Protein AF-A0A6J6XR08-F1 (afdb_monomer)

Radius of gyration: 18.85 Å; Cα contacts (8 Å, |Δi|>4): 31; chains: 1; bounding box: 41×40×40 Å

Structure (mmCIF, N/CA/C/O backbone):
data_AF-A0A6J6XR08-F1
#
_entry.id   AF-A0A6J6XR08-F1
#
loop_
_atom_site.group_PDB
_atom_site.id
_atom_site.type_symbol
_atom_site.label_atom_id
_atom_site.label_alt_id
_atom_site.label_comp_id
_atom_site.label_asym_id
_atom_site.label_entity_id
_atom_site.label_seq_id
_atom_site.pdbx_PDB_ins_code
_atom_site.Cartn_x
_atom_site.Cartn_y
_atom_site.Cartn_z
_atom_site.occupancy
_atom_site.B_iso_or_equiv
_atom_site.auth_seq_id
_atom_site.auth_comp_id
_atom_site.auth_asym_id
_atom_site.auth_atom_id
_atom_site.pdbx_PDB_model_num
ATOM 1 N N . MET A 1 1 ? 2.454 5.314 -0.075 1.00 85.12 1 MET A N 1
ATOM 2 C CA . MET A 1 1 ? 2.261 4.102 -0.888 1.00 85.12 1 MET A CA 1
ATOM 3 C C . MET A 1 1 ? 1.532 4.507 -2.153 1.00 85.12 1 MET A C 1
ATOM 5 O O . MET A 1 1 ? 0.518 5.196 -2.048 1.00 85.12 1 MET A O 1
ATOM 9 N N . HIS A 1 2 ? 2.033 4.097 -3.313 1.00 96.06 2 HIS A N 1
ATOM 10 C CA . HIS A 1 2 ? 1.422 4.316 -4.624 1.00 96.06 2 HIS A CA 1
ATOM 11 C C . HIS A 1 2 ? 1.324 2.990 -5.398 1.00 96.06 2 HIS A C 1
ATOM 13 O O . HIS A 1 2 ? 1.949 2.863 -6.446 1.00 96.06 2 HIS A O 1
ATOM 19 N N . PRO A 1 3 ? 0.558 1.999 -4.910 1.00 97.06 3 PRO A N 1
ATOM 20 C CA . PRO A 1 3 ? 0.499 0.679 -5.530 1.00 97.06 3 PRO A CA 1
ATOM 21 C C . PRO A 1 3 ? -0.071 0.773 -6.946 1.00 97.06 3 PRO A C 1
ATOM 23 O O . PRO A 1 3 ? -1.132 1.372 -7.142 1.00 97.06 3 PRO A O 1
ATOM 26 N N . ALA A 1 4 ? 0.605 0.181 -7.926 1.00 97.69 4 ALA A N 1
ATOM 27 C CA . ALA A 1 4 ? 0.144 0.150 -9.309 1.00 97.69 4 ALA A CA 1
ATOM 28 C C . ALA A 1 4 ? 0.603 -1.126 -10.024 1.00 97.69 4 ALA A C 1
ATOM 30 O O . ALA A 1 4 ? 1.657 -1.672 -9.718 1.00 97.69 4 ALA A O 1
ATOM 31 N N . ALA A 1 5 ? -0.193 -1.601 -10.983 1.00 97.06 5 ALA A N 1
ATOM 32 C CA . ALA A 1 5 ? 0.174 -2.743 -11.814 1.00 97.06 5 ALA A CA 1
ATOM 33 C C . ALA A 1 5 ? 1.220 -2.349 -12.873 1.00 97.06 5 ALA A C 1
ATOM 35 O O . ALA A 1 5 ? 1.250 -1.204 -13.333 1.00 97.06 5 ALA A O 1
ATOM 36 N N . ASP A 1 6 ? 2.072 -3.302 -13.261 1.00 97.25 6 ASP A N 1
ATOM 37 C CA . ASP A 1 6 ? 3.158 -3.068 -14.215 1.00 97.25 6 ASP A CA 1
ATOM 38 C C . ASP A 1 6 ? 2.627 -2.952 -15.651 1.00 97.25 6 ASP A C 1
ATOM 40 O O . ASP A 1 6 ? 2.381 -3.939 -16.350 1.00 97.25 6 ASP A O 1
ATOM 44 N N . HIS A 1 7 ? 2.438 -1.711 -16.088 1.00 97.38 7 HIS A N 1
ATOM 45 C CA . HIS A 1 7 ? 2.004 -1.367 -17.435 1.00 97.38 7 HIS A CA 1
ATOM 46 C C . HIS A 1 7 ? 3.042 -0.484 -18.133 1.00 97.38 7 HIS A C 1
ATOM 48 O O . HIS A 1 7 ? 3.789 0.265 -17.496 1.00 97.38 7 HIS A O 1
ATOM 54 N N . ALA A 1 8 ? 3.079 -0.544 -19.467 1.00 97.75 8 ALA A N 1
ATOM 55 C CA . ALA A 1 8 ? 4.038 0.224 -20.259 1.00 97.75 8 ALA A CA 1
ATOM 56 C C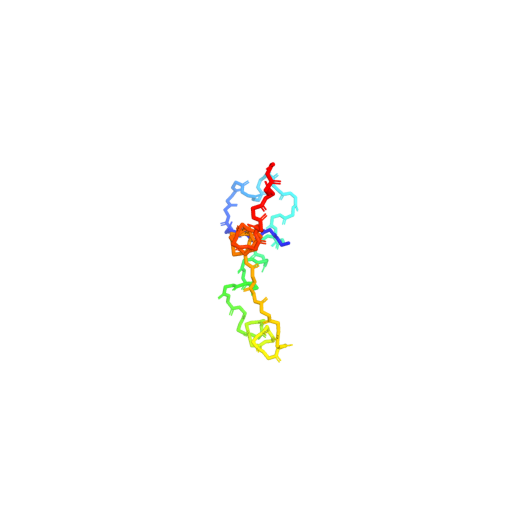 . ALA A 1 8 ? 3.857 1.739 -20.064 1.00 97.75 8 ALA A C 1
ATOM 58 O O . ALA A 1 8 ? 4.840 2.469 -19.956 1.00 97.75 8 ALA A O 1
ATOM 59 N N . GLU A 1 9 ? 2.612 2.192 -19.946 1.00 97.94 9 GLU A N 1
ATOM 60 C CA . GLU A 1 9 ? 2.224 3.578 -19.698 1.00 97.94 9 GLU A CA 1
ATOM 61 C C . GLU A 1 9 ? 2.778 4.083 -18.363 1.00 97.94 9 GLU A C 1
ATOM 63 O O . GLU A 1 9 ? 3.312 5.189 -18.287 1.00 97.94 9 GLU A O 1
ATOM 68 N N . LEU A 1 10 ? 2.715 3.253 -17.315 1.00 97.44 10 LEU A N 1
ATOM 69 C CA . LEU A 1 10 ? 3.252 3.602 -16.003 1.00 97.44 10 LEU A CA 1
ATOM 70 C C . LEU A 1 10 ? 4.767 3.802 -16.077 1.00 97.44 10 LEU A C 1
ATOM 72 O O . LEU A 1 10 ? 5.271 4.825 -15.620 1.00 97.44 10 LEU A O 1
ATOM 76 N N . ARG A 1 11 ? 5.485 2.863 -16.705 1.00 97.00 11 ARG A N 1
ATOM 77 C CA . ARG A 1 11 ? 6.945 2.948 -16.874 1.00 97.00 11 ARG A CA 1
ATOM 78 C C . ARG A 1 11 ? 7.377 4.133 -17.734 1.00 97.00 11 ARG A C 1
ATOM 80 O O . ARG A 1 11 ? 8.449 4.683 -17.508 1.00 97.00 11 ARG A O 1
ATOM 87 N N . ALA A 1 12 ? 6.558 4.529 -18.706 1.00 97.62 12 ALA A N 1
ATOM 88 C CA . ALA A 1 12 ? 6.847 5.662 -19.577 1.00 97.62 12 ALA A CA 1
ATOM 89 C C . ALA A 1 12 ? 6.629 7.019 -18.886 1.00 97.62 12 ALA A C 1
ATOM 91 O O . ALA A 1 12 ? 7.359 7.969 -19.164 1.00 97.62 12 ALA A O 1
ATOM 92 N N . CYS A 1 13 ? 5.625 7.125 -18.009 1.00 96.69 13 CYS A N 1
ATOM 93 C CA . CYS A 1 13 ? 5.188 8.407 -17.450 1.00 96.69 13 CYS A CA 1
ATOM 94 C C . CYS A 1 13 ? 5.611 8.649 -15.994 1.00 96.69 13 CYS A C 1
ATOM 96 O O . CYS A 1 13 ? 5.568 9.795 -15.545 1.00 96.69 13 CYS A O 1
ATOM 98 N N . ALA A 1 14 ? 5.994 7.612 -15.246 1.00 97.19 14 ALA A N 1
ATOM 99 C CA . ALA A 1 14 ? 6.326 7.718 -13.829 1.00 97.19 14 ALA A CA 1
ATOM 100 C C . ALA A 1 14 ? 7.793 7.325 -13.568 1.00 97.19 14 ALA A C 1
ATOM 102 O O . ALA A 1 14 ? 8.143 6.150 -13.692 1.00 97.19 14 ALA A O 1
ATOM 103 N N . PRO A 1 15 ? 8.658 8.269 -13.144 1.00 96.88 15 PRO A N 1
ATOM 104 C CA . PRO A 1 15 ? 10.039 7.960 -12.757 1.00 96.88 15 PRO A CA 1
ATOM 105 C C . PRO A 1 15 ? 10.146 6.967 -11.589 1.00 96.88 15 PRO A C 1
ATOM 107 O O . PRO A 1 15 ? 11.161 6.296 -11.439 1.00 96.88 15 PRO A O 1
ATOM 110 N N . ASP A 1 16 ? 9.101 6.867 -10.765 1.00 97.50 16 ASP A N 1
ATOM 111 C CA . ASP A 1 16 ? 8.991 5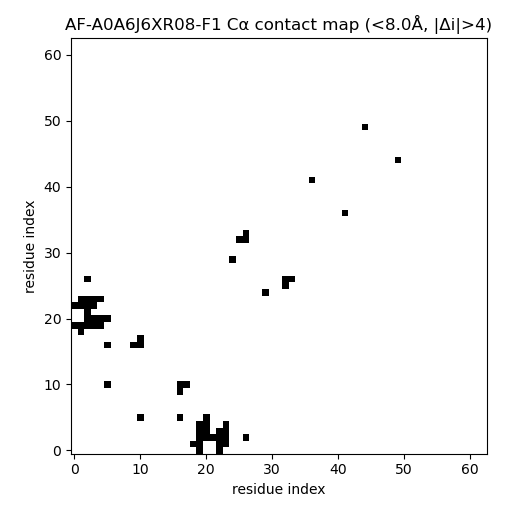.970 -9.615 1.00 97.50 16 ASP A CA 1
ATOM 112 C C . ASP A 1 16 ? 8.229 4.667 -9.925 1.00 97.50 16 ASP A C 1
ATOM 114 O O . ASP A 1 16 ? 7.859 3.949 -8.999 1.00 97.50 16 ASP A O 1
ATOM 118 N N . ALA A 1 17 ? 7.997 4.339 -11.206 1.00 97.38 17 ALA A N 1
ATOM 119 C CA . ALA A 1 17 ? 7.184 3.191 -11.626 1.00 97.38 17 ALA A CA 1
ATOM 120 C C . ALA A 1 17 ? 7.571 1.870 -10.941 1.00 97.38 17 ALA A C 1
ATOM 122 O O . ALA A 1 17 ? 6.685 1.145 -10.500 1.00 97.38 17 ALA A O 1
ATOM 123 N N . ALA A 1 18 ? 8.871 1.585 -10.800 1.00 97.56 18 ALA A N 1
ATOM 124 C CA . ALA A 1 18 ? 9.348 0.370 -10.135 1.00 97.56 18 ALA A CA 1
ATOM 125 C C . ALA A 1 18 ? 8.849 0.277 -8.682 1.00 97.56 18 ALA A C 1
ATOM 127 O O . ALA A 1 18 ? 8.231 -0.713 -8.307 1.00 97.56 18 ALA A O 1
ATOM 128 N N . GLY A 1 19 ? 8.996 1.353 -7.903 1.00 97.81 19 GLY A N 1
ATOM 129 C CA . GLY A 1 19 ? 8.539 1.379 -6.511 1.00 97.81 19 GLY A CA 1
ATOM 130 C C . GLY A 1 19 ? 7.021 1.238 -6.369 1.00 97.81 19 GLY A C 1
ATOM 131 O O . GLY A 1 19 ? 6.537 0.702 -5.380 1.00 97.81 19 GLY A O 1
ATOM 132 N N . ARG A 1 20 ? 6.249 1.669 -7.372 1.00 97.81 20 ARG A N 1
ATOM 133 C CA . ARG A 1 20 ? 4.786 1.498 -7.388 1.00 97.81 20 ARG A CA 1
ATOM 134 C C . ARG A 1 20 ? 4.354 0.055 -7.617 1.00 97.81 20 ARG A C 1
ATOM 136 O O . ARG A 1 20 ? 3.366 -0.389 -7.033 1.00 97.81 20 ARG A O 1
ATOM 143 N N . VAL A 1 21 ? 5.085 -0.658 -8.470 1.00 97.69 21 VAL A N 1
ATOM 144 C CA . VAL A 1 21 ? 4.883 -2.093 -8.696 1.00 97.69 21 VAL A CA 1
ATOM 145 C C . VAL A 1 21 ? 5.275 -2.874 -7.443 1.00 97.69 21 VAL A C 1
ATOM 147 O O . VAL A 1 21 ? 4.509 -3.726 -6.995 1.00 97.69 21 VAL A O 1
ATOM 150 N N . ASP A 1 22 ? 6.390 -2.507 -6.812 1.00 96.75 22 ASP A N 1
ATOM 151 C CA . ASP A 1 22 ? 6.825 -3.102 -5.545 1.00 96.75 22 ASP A CA 1
ATOM 152 C C . ASP A 1 22 ? 5.799 -2.867 -4.423 1.00 96.75 22 ASP A C 1
ATOM 154 O O . ASP A 1 22 ? 5.448 -3.798 -3.700 1.00 96.75 22 ASP A O 1
ATOM 158 N N . ASP A 1 23 ? 5.243 -1.654 -4.313 1.00 96.81 23 ASP A N 1
ATOM 159 C CA . ASP A 1 23 ? 4.164 -1.335 -3.370 1.00 96.81 23 ASP A CA 1
ATOM 160 C C . ASP A 1 23 ? 2.931 -2.234 -3.584 1.00 96.81 23 ASP A C 1
ATOM 162 O O . ASP A 1 23 ? 2.267 -2.621 -2.618 1.00 96.81 23 ASP A O 1
ATOM 166 N N . LEU A 1 24 ? 2.598 -2.571 -4.837 1.00 97.06 24 LEU A N 1
ATOM 167 C CA . LEU A 1 24 ? 1.479 -3.466 -5.140 1.00 97.06 24 LEU A CA 1
ATOM 168 C C . LEU A 1 24 ? 1.768 -4.896 -4.687 1.00 97.06 24 LEU A C 1
ATOM 170 O O . LEU A 1 24 ? 0.919 -5.493 -4.017 1.00 97.06 24 LEU A O 1
ATOM 174 N N . ALA A 1 25 ? 2.951 -5.421 -5.001 1.00 95.38 25 ALA A N 1
ATOM 175 C CA . ALA A 1 25 ? 3.371 -6.747 -4.555 1.00 95.38 25 ALA A CA 1
ATOM 176 C C . ALA A 1 25 ? 3.392 -6.831 -3.019 1.00 95.38 25 ALA A C 1
ATOM 178 O O . ALA A 1 25 ? 2.831 -7.758 -2.435 1.00 95.38 25 ALA A O 1
ATOM 179 N N . LEU A 1 26 ? 3.919 -5.803 -2.345 1.00 94.88 26 LEU A N 1
ATOM 180 C CA . LEU A 1 26 ? 3.955 -5.720 -0.884 1.00 94.88 26 LEU A CA 1
ATOM 181 C C . LEU A 1 26 ? 2.559 -5.816 -0.249 1.00 94.88 26 LEU A C 1
ATOM 183 O O . LEU A 1 26 ? 2.384 -6.441 0.791 1.00 94.88 26 LEU A O 1
ATOM 187 N N . LEU A 1 27 ? 1.544 -5.188 -0.845 1.00 93.81 27 LEU A N 1
ATOM 188 C CA . LEU A 1 27 ? 0.193 -5.176 -0.272 1.00 93.81 27 LEU A CA 1
ATOM 189 C C . LEU A 1 27 ? -0.637 -6.411 -0.638 1.00 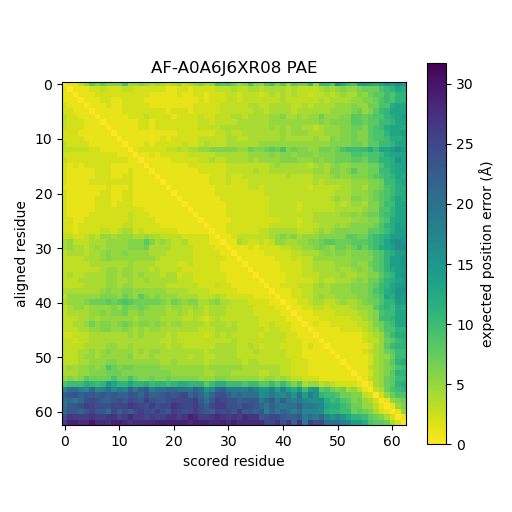93.81 27 LEU A C 1
ATOM 191 O O . LEU A 1 27 ? -1.559 -6.783 0.097 1.00 93.81 27 LEU A O 1
ATOM 195 N N . THR A 1 28 ? -0.358 -7.031 -1.783 1.00 94.69 28 THR A N 1
ATOM 196 C CA . THR A 1 28 ? -1.195 -8.111 -2.324 1.00 94.69 28 THR A CA 1
ATOM 197 C C . THR A 1 28 ? -0.595 -9.494 -2.111 1.00 94.69 28 THR A C 1
ATOM 199 O O . THR A 1 28 ? -1.346 -10.415 -1.789 1.00 94.69 28 THR A O 1
ATOM 202 N N . GLU A 1 29 ? 0.725 -9.633 -2.176 1.00 93.75 29 GLU A N 1
ATOM 203 C CA . GLU A 1 29 ? 1.427 -10.921 -2.157 1.00 93.75 29 GLU A CA 1
ATOM 204 C C . GLU A 1 29 ? 2.162 -11.176 -0.834 1.00 93.75 29 GLU A C 1
ATOM 206 O O . GLU A 1 29 ? 2.228 -12.321 -0.384 1.00 93.75 29 GLU A O 1
ATOM 211 N N . ASP A 1 30 ? 2.662 -10.132 -0.162 1.00 92.31 30 ASP A N 1
ATOM 212 C CA . ASP A 1 30 ? 3.429 -10.296 1.078 1.00 92.31 30 ASP A CA 1
ATOM 213 C C . ASP A 1 30 ? 2.522 -10.599 2.287 1.00 92.31 30 ASP A C 1
ATOM 215 O O . ASP A 1 30 ? 1.903 -9.727 2.911 1.00 92.31 30 ASP A O 1
ATOM 219 N N . GLN A 1 31 ? 2.471 -11.881 2.653 1.00 93.44 31 GLN A N 1
ATOM 220 C CA . GLN A 1 31 ? 1.729 -12.341 3.821 1.00 93.44 31 GLN A CA 1
ATOM 221 C C . GLN A 1 31 ? 2.336 -11.850 5.146 1.00 93.44 31 GLN A C 1
ATOM 223 O O . GLN A 1 31 ? 1.594 -11.610 6.097 1.00 93.44 31 GLN A O 1
ATOM 228 N N . ALA A 1 32 ? 3.651 -11.621 5.218 1.00 94.25 32 ALA A N 1
ATOM 229 C CA . ALA A 1 32 ? 4.304 -11.170 6.443 1.00 94.25 32 ALA A CA 1
ATOM 230 C C . ALA A 1 32 ? 3.865 -9.752 6.832 1.00 94.25 32 ALA A C 1
ATOM 232 O O . ALA A 1 32 ? 3.756 -9.445 8.021 1.00 94.25 32 ALA A O 1
ATOM 233 N N . ILE A 1 33 ? 3.568 -8.886 5.858 1.00 92.44 33 ILE A N 1
ATOM 234 C CA . ILE A 1 33 ? 2.970 -7.572 6.131 1.00 92.44 33 ILE A CA 1
ATOM 235 C C . ILE A 1 33 ? 1.561 -7.718 6.705 1.00 92.44 33 ILE A C 1
ATOM 237 O O . ILE A 1 33 ? 1.255 -7.085 7.719 1.00 92.44 33 ILE A O 1
ATOM 241 N N . ARG A 1 34 ? 0.719 -8.580 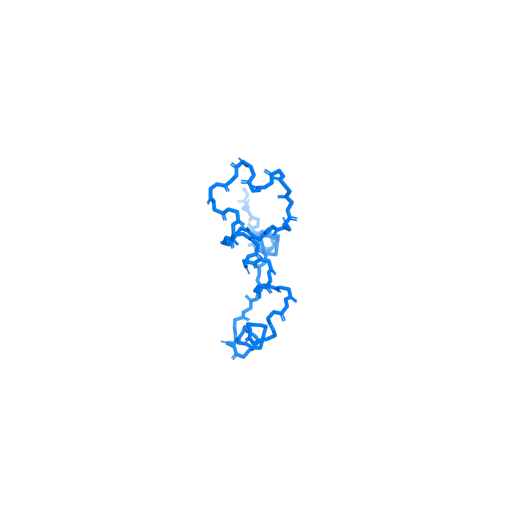6.119 1.00 89.75 34 ARG A N 1
ATOM 242 C CA . ARG A 1 34 ? -0.626 -8.865 6.652 1.00 89.75 34 ARG A CA 1
ATOM 243 C C . ARG A 1 34 ? -0.575 -9.382 8.087 1.00 89.75 34 ARG A C 1
ATOM 245 O O . ARG A 1 34 ? -1.342 -8.919 8.936 1.00 89.75 34 ARG A O 1
ATOM 252 N N . ASP A 1 35 ? 0.350 -10.290 8.368 1.00 94.00 35 ASP A N 1
ATOM 253 C CA . ASP A 1 35 ? 0.517 -10.875 9.695 1.00 94.00 35 ASP A CA 1
ATOM 254 C C . ASP A 1 35 ? 0.996 -9.824 10.703 1.00 94.00 35 ASP A C 1
ATOM 256 O O . ASP A 1 35 ? 0.427 -9.709 11.787 1.00 94.00 35 ASP A O 1
ATOM 260 N N . LYS A 1 36 ? 1.973 -8.986 10.329 1.00 94.69 36 LYS A N 1
ATOM 261 C CA . LYS A 1 36 ? 2.459 -7.882 11.173 1.00 94.69 36 LYS A CA 1
ATOM 262 C C . LYS A 1 36 ? 1.359 -6.884 11.508 1.00 94.69 36 LYS A C 1
ATOM 264 O O . LYS A 1 36 ? 1.240 -6.485 12.664 1.00 94.69 36 LYS A O 1
ATOM 269 N N . VAL A 1 37 ? 0.546 -6.491 10.527 1.00 93.50 37 VAL A N 1
ATOM 270 C CA . VAL A 1 37 ? -0.594 -5.594 10.766 1.00 93.50 37 VAL A CA 1
ATOM 271 C C . VAL A 1 37 ? -1.571 -6.248 11.740 1.00 93.50 37 VAL A C 1
ATOM 273 O O . VAL A 1 37 ? -1.926 -5.632 12.742 1.00 93.50 37 VAL A O 1
ATOM 276 N N . SER A 1 38 ? -1.922 -7.514 11.511 1.00 92.12 38 SER A N 1
ATOM 277 C CA . SER A 1 38 ? -2.852 -8.260 12.369 1.00 92.12 38 SER A CA 1
ATOM 278 C C . SER A 1 38 ? -2.341 -8.404 13.810 1.00 92.12 38 SER A C 1
ATOM 280 O O . SER A 1 38 ? -3.108 -8.277 14.759 1.00 92.12 38 SER A O 1
ATOM 282 N N . GLN A 1 39 ? -1.037 -8.626 13.989 1.00 96.75 39 GLN A N 1
ATOM 283 C CA . GLN A 1 39 ? -0.400 -8.805 15.299 1.00 96.75 39 GLN A CA 1
ATOM 284 C C . GLN A 1 39 ? -0.108 -7.484 16.022 1.00 96.75 39 GLN A C 1
ATOM 286 O O . GLN A 1 39 ? 0.096 -7.482 17.233 1.00 96.75 39 GLN A O 1
ATOM 291 N N . SER A 1 40 ? -0.090 -6.357 15.309 1.00 97.06 40 SER A N 1
ATOM 292 C CA . SER A 1 40 ? 0.248 -5.051 15.888 1.00 97.06 40 SER A CA 1
ATOM 293 C C . SER A 1 40 ? -0.811 -4.493 16.847 1.00 97.06 40 SER A C 1
ATOM 295 O O . SER A 1 40 ? -0.535 -3.537 17.568 1.00 97.06 40 SER A O 1
ATOM 297 N N . GLY A 1 41 ? -2.033 -5.038 16.830 1.00 95.12 41 GLY A N 1
ATOM 298 C CA . GLY A 1 41 ? -3.183 -4.448 17.522 1.00 95.12 41 GLY A CA 1
ATOM 299 C C . GLY A 1 41 ? -3.707 -3.163 16.867 1.00 95.12 41 GLY A C 1
ATOM 300 O O . GLY A 1 41 ? -4.612 -2.530 17.410 1.00 95.12 41 GLY A O 1
ATOM 301 N N . ALA A 1 42 ? -3.165 -2.766 15.710 1.00 93.94 42 ALA A N 1
ATOM 302 C CA . ALA A 1 42 ? -3.684 -1.649 14.935 1.00 93.94 42 ALA A CA 1
ATOM 303 C C . ALA A 1 42 ? -5.045 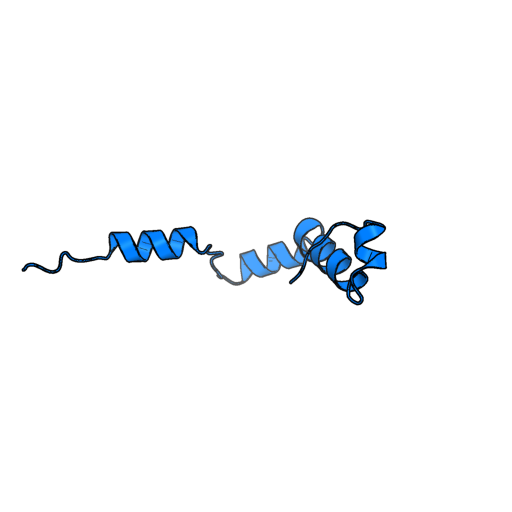-1.997 14.318 1.00 93.94 42 ALA A C 1
ATOM 305 O O . ALA A 1 42 ? -5.254 -3.088 13.788 1.00 93.94 42 ALA A O 1
ATOM 306 N N . VAL A 1 43 ? -5.958 -1.027 14.335 1.00 93.31 43 VAL A N 1
ATOM 307 C CA . VAL A 1 43 ? -7.242 -1.113 13.635 1.00 93.31 43 VAL A CA 1
ATOM 308 C C . VAL A 1 43 ? -7.115 -0.359 12.318 1.00 93.31 43 VAL A C 1
ATOM 310 O O . VAL A 1 43 ? -6.815 0.836 12.307 1.00 93.31 43 VAL A O 1
ATOM 313 N N . LEU A 1 44 ? -7.345 -1.049 11.201 1.00 93.12 44 LEU A N 1
ATOM 314 C CA . LEU A 1 44 ? -7.444 -0.401 9.897 1.00 93.12 44 LEU A CA 1
ATOM 315 C C . LEU A 1 44 ? -8.767 0.364 9.830 1.00 93.12 44 LEU A C 1
ATOM 317 O O . LEU A 1 44 ? -9.829 -0.235 9.969 1.00 93.12 44 LEU A O 1
ATOM 321 N N . VAL A 1 45 ? -8.691 1.678 9.622 1.00 95.31 45 VAL A N 1
ATOM 322 C CA . VAL A 1 45 ? -9.860 2.559 9.537 1.00 95.31 45 VAL A CA 1
ATOM 323 C C . VAL A 1 45 ? -9.788 3.424 8.283 1.00 95.31 45 VAL A C 1
ATOM 325 O O . VAL A 1 45 ? -8.756 4.010 7.954 1.00 95.31 45 VAL A O 1
ATOM 328 N N . GLY A 1 46 ? -10.901 3.498 7.567 1.00 94.94 46 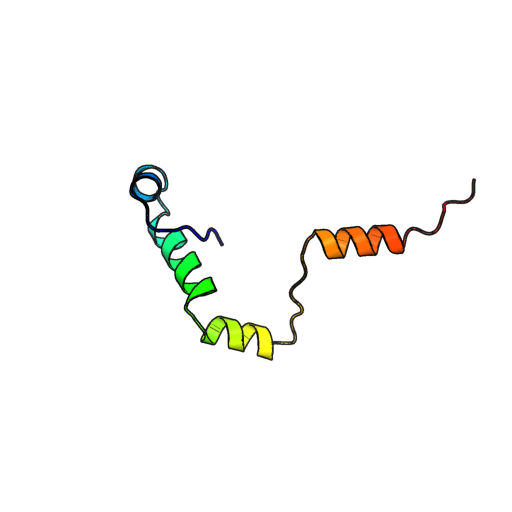GLY A N 1
ATOM 329 C CA .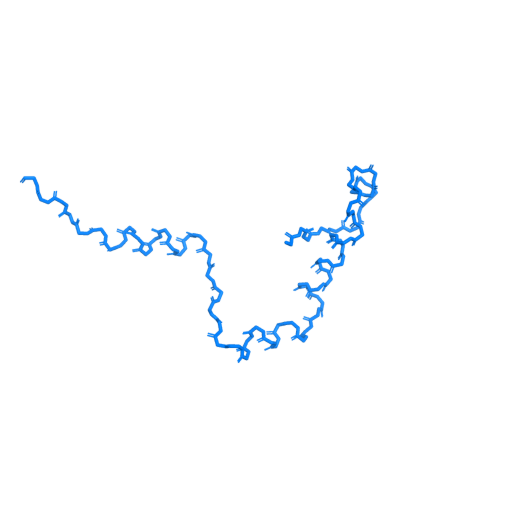 GLY A 1 46 ? -11.097 4.338 6.402 1.00 94.94 46 GLY A CA 1
ATOM 330 C C . GLY A 1 46 ? -11.750 5.678 6.741 1.00 94.94 46 GLY A C 1
ATOM 331 O O . GLY A 1 46 ? -12.465 5.850 7.728 1.00 94.94 46 GLY A O 1
ATOM 332 N N . TRP A 1 47 ? -11.587 6.646 5.840 1.00 96.50 47 TRP A N 1
ATOM 333 C CA . TRP A 1 47 ? -12.163 7.989 5.988 1.00 96.50 47 TRP A CA 1
ATOM 334 C C . TRP A 1 47 ? -13.686 8.014 6.146 1.00 96.50 47 TRP A C 1
ATOM 336 O O . TRP A 1 47 ? -14.229 8.919 6.777 1.00 96.50 47 TRP A O 1
ATOM 346 N N . ARG A 1 48 ? -14.387 7.036 5.563 1.00 96.25 48 ARG A N 1
ATOM 347 C CA . ARG A 1 48 ? -15.848 6.943 5.650 1.00 96.25 48 ARG A CA 1
ATOM 348 C C . ARG A 1 48 ? -16.298 6.650 7.075 1.00 96.25 48 ARG A C 1
ATOM 350 O O . ARG A 1 48 ? -17.150 7.364 7.581 1.00 96.25 48 ARG A O 1
ATOM 357 N N . GLU A 1 49 ? -15.672 5.671 7.716 1.00 96.12 49 GLU A N 1
ATOM 358 C CA . GLU A 1 49 ? -15.978 5.266 9.090 1.00 96.12 49 GLU A CA 1
ATOM 359 C C . GLU A 1 49 ? -15.717 6.422 10.059 1.00 96.12 49 GLU A C 1
ATOM 361 O O . GLU A 1 49 ? -16.573 6.745 10.879 1.00 96.12 49 GLU A O 1
ATOM 366 N N . LEU A 1 50 ? -14.590 7.126 9.892 1.00 94.94 50 LEU A N 1
ATOM 367 C CA . LEU A 1 50 ? -14.275 8.319 10.686 1.00 94.94 50 LEU A CA 1
ATOM 368 C C . LEU A 1 50 ? -15.324 9.423 10.516 1.00 94.94 50 LEU A C 1
ATOM 370 O O . LEU A 1 50 ? -15.782 10.014 11.494 1.00 94.94 50 LEU A O 1
ATOM 374 N N . ARG A 1 51 ? -15.725 9.704 9.273 1.00 95.19 51 ARG A N 1
ATOM 375 C CA . ARG A 1 51 ? -16.741 10.718 8.977 1.00 95.19 51 ARG A CA 1
ATOM 376 C C . ARG A 1 51 ? -18.101 10.344 9.560 1.00 95.19 51 ARG A C 1
ATOM 378 O O . ARG A 1 51 ? -18.808 11.209 10.073 1.00 95.19 51 ARG A O 1
ATOM 385 N N . ASP A 1 52 ? -18.486 9.081 9.452 1.00 95.75 52 ASP A N 1
ATOM 386 C CA . ASP A 1 52 ? -19.780 8.608 9.929 1.00 95.75 52 ASP A CA 1
ATOM 387 C C . ASP A 1 52 ? -19.821 8.641 11.470 1.00 95.75 52 ASP A C 1
ATOM 389 O O . ASP A 1 52 ? -20.801 9.118 12.047 1.00 95.75 52 ASP A O 1
ATOM 393 N N . LEU A 1 53 ? -18.709 8.308 12.138 1.00 94.25 53 LEU A N 1
ATOM 394 C CA . LEU A 1 53 ? -18.536 8.477 13.584 1.00 94.25 53 LEU A CA 1
ATOM 395 C C . LEU A 1 53 ? -18.688 9.946 14.020 1.00 94.25 53 LEU A C 1
ATOM 397 O O . LEU A 1 53 ? -19.453 10.248 14.939 1.00 94.25 53 LEU A O 1
ATOM 401 N N . GLN A 1 54 ? -18.028 10.880 13.333 1.00 93.88 54 GLN A N 1
ATOM 402 C CA . GLN A 1 54 ? -18.142 12.320 13.615 1.00 93.88 54 GLN A CA 1
ATOM 403 C C . GLN A 1 54 ? -19.575 12.846 13.452 1.00 93.88 54 GLN A C 1
ATOM 405 O O . GLN A 1 54 ? -20.014 13.712 14.203 1.00 93.88 54 GLN A O 1
ATOM 410 N N . ARG A 1 55 ? -20.327 12.320 12.481 1.00 93.69 55 ARG A N 1
ATOM 411 C CA . ARG A 1 55 ? -21.723 12.718 12.245 1.00 93.69 55 ARG A CA 1
ATOM 412 C C . ARG A 1 55 ? -22.693 12.099 13.243 1.00 93.69 55 ARG A C 1
ATOM 414 O O . ARG A 1 55 ? -23.647 12.760 13.631 1.00 93.69 55 ARG A O 1
ATOM 421 N N . SER A 1 56 ? -22.439 10.868 13.682 1.00 91.12 56 SER A N 1
ATOM 422 C CA . SER A 1 56 ? -23.244 10.206 14.719 1.00 91.12 56 SER A CA 1
ATOM 423 C C . SER A 1 56 ? -23.080 10.830 16.110 1.00 91.12 56 SER A C 1
ATOM 425 O O . SER A 1 56 ? -23.979 10.733 16.937 1.00 91.12 56 SER A O 1
ATOM 427 N N . SER A 1 57 ? -21.949 11.498 16.353 1.00 75.06 57 SER A N 1
ATOM 428 C CA . SER A 1 57 ? -21.621 12.175 17.616 1.00 75.06 57 SER A CA 1
ATOM 429 C C . SER A 1 57 ? -21.993 13.661 17.626 1.00 75.06 57 SER A C 1
ATOM 431 O O . SER A 1 57 ? -21.746 14.351 18.615 1.00 75.06 57 SER A O 1
ATOM 433 N N . ALA A 1 58 ? -22.604 14.170 16.550 1.00 71.69 58 ALA A N 1
ATOM 434 C CA . ALA A 1 58 ? -23.073 15.544 16.484 1.00 71.69 58 ALA A CA 1
ATOM 435 C C . ALA A 1 58 ? -24.293 15.730 17.399 1.00 71.69 58 ALA A C 1
ATOM 437 O O . ALA A 1 58 ? -25.437 15.526 16.996 1.00 71.69 58 ALA A O 1
ATOM 438 N N . THR A 1 59 ? -24.047 16.143 18.643 1.00 70.69 59 THR A N 1
ATOM 439 C CA . THR A 1 59 ? -25.089 16.671 19.527 1.00 70.69 59 THR A CA 1
ATOM 440 C C . THR A 1 59 ? -25.772 17.848 18.820 1.00 70.69 59 THR A C 1
ATOM 442 O O . THR A 1 59 ? -25.067 18.771 18.390 1.00 70.69 59 THR A O 1
ATOM 445 N N . PRO A 1 60 ? -27.113 17.860 18.675 1.00 68.50 60 PRO A N 1
ATOM 446 C CA . PRO A 1 60 ? -27.815 18.992 18.087 1.00 68.50 60 PRO A CA 1
ATOM 447 C C . PRO A 1 60 ? -27.434 20.275 18.829 1.00 68.50 60 PRO A C 1
ATOM 449 O O . PRO A 1 60 ? -27.549 20.350 20.052 1.00 68.50 60 PRO A O 1
ATOM 452 N N . ARG A 1 61 ? -26.967 21.291 18.098 1.00 67.81 61 ARG A N 1
ATOM 453 C CA . ARG A 1 61 ? -26.828 22.639 18.655 1.00 67.81 61 ARG A CA 1
ATOM 454 C C . ARG A 1 61 ? -28.238 23.203 18.790 1.00 67.81 61 ARG A C 1
ATOM 456 O O . ARG A 1 61 ? -28.776 23.717 17.815 1.00 67.81 61 ARG A O 1
ATOM 463 N N . THR A 1 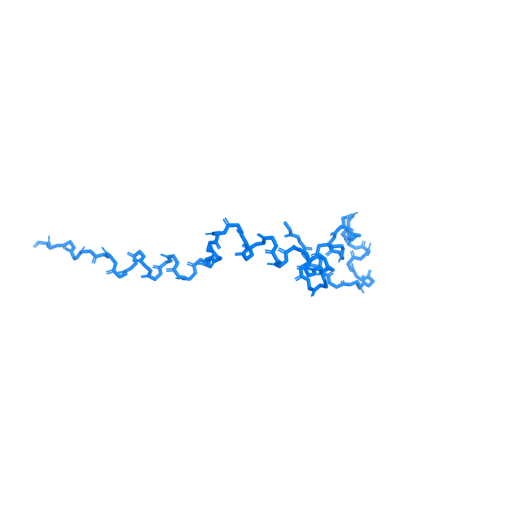62 ? -28.854 23.024 19.955 1.00 66.56 62 THR A N 1
ATOM 464 C CA . THR A 1 62 ? -30.146 23.633 20.285 1.00 66.56 62 THR A CA 1
ATOM 465 C C . THR A 1 62 ? -30.021 25.148 20.116 1.00 66.56 62 THR A C 1
ATOM 467 O O . THR A 1 62 ? -29.104 25.750 20.682 1.00 66.56 62 THR A O 1
ATOM 470 N N . ALA A 1 63 ? -30.874 25.713 19.261 1.00 57.03 63 ALA A N 1
ATOM 471 C CA . ALA A 1 63 ? -30.999 27.147 19.010 1.00 57.03 63 ALA A CA 1
ATOM 472 C C . ALA A 1 63 ? -31.885 27.814 20.066 1.00 57.03 63 ALA A C 1
ATOM 474 O O . ALA A 1 63 ? -32.797 27.122 20.575 1.00 57.03 63 ALA A O 1
#

Mean predicted aligned error: 5.7 Å

Sequence (63 aa):
MHPAADHAELRACAPDAAGRVDDLALLTEDQAIRDKVSQSGAVLVGWRELRDLQRSSATPRTA

Secondary structure (DSSP, 8-state):
-------HHHHHH-TTHHHHHHHHHHHHT-HHHHHHHHHTTPPP--HHHHHHHHHHT------

pLDDT: mean 92.32, std 8.99, range [57.03, 97.94]

Organism: NCBI:txid449393

Solvent-accessible surface area (backbone atoms only — not comparable to full-atom values): 3976 Å² total; per-residue (Å²): 138,60,60,40,79,93,44,73,68,45,60,74,74,35,97,58,33,69,61,17,32,50,39,31,44,48,74,74,69,40,58,66,57,57,50,50,48,66,70,65,73,64,78,92,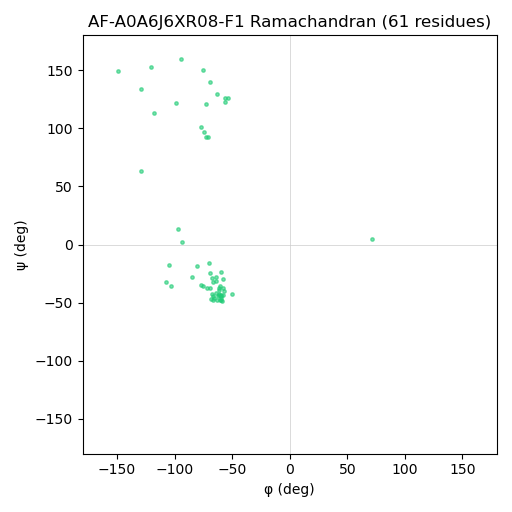79,56,74,66,60,55,52,51,51,58,60,76,65,58,71,81,81,83,128

Foldseek 3Di:
DQADDDDPVLVVPPPCSVVNVVVNCCVPPDVVNVVCCVVVPDDDDDPVVVVVVVVVPDDDPDD